Protein AF-A0A5E4IFD4-F1 (afdb_monomer_lite)

Secondary structure (DSSP, 8-state):
--S-SEEEEEEEE-SS-TT-E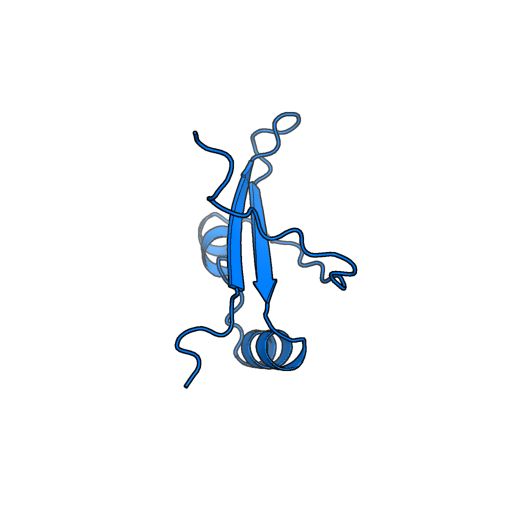EEEEEES-HHHHHHHHHTT--TTHHHHHHTT----------S------TT---

Radius of gyration: 14.87 Å; chains: 1; bounding box: 37×26×38 Å

pLDDT: mean 82.09, std 13.56, range [43.41, 96.75]

Foldseek 3Di:
DPPAQWPDWDWDADPVHRVDIDIDTHGPDPVSVVVCVVVVNDPCCVVCVVVVHHDDDDDDDDPDDDDPDPPPPD

Sequence (74 aa):
MKLFPIAEIFLIQSKAEPTLWQIVSVWYSWADLSEAQSKGSLPGEMMFVLVGAKPITSTFDVIAHAQKSLEDQG

Structure (mmCIF, N/CA/C/O backbone):
data_AF-A0A5E4IFD4-F1
#
_entry.id   AF-A0A5E4IFD4-F1
#
loop_
_atom_site.group_PDB
_atom_site.id
_atom_site.type_symbol
_atom_site.label_atom_id
_atom_site.label_alt_id
_atom_site.label_comp_id
_atom_site.label_asym_id
_atom_site.label_entity_id
_atom_site.label_seq_id
_atom_site.pdbx_PDB_ins_code
_atom_site.Cartn_x
_atom_site.Cartn_y
_atom_site.Cartn_z
_atom_site.occupancy
_atom_site.B_iso_or_equiv
_atom_site.auth_seq_id
_atom_site.auth_comp_id
_atom_site.auth_asym_id
_atom_site.auth_atom_id
_atom_site.pdbx_PDB_model_num
ATOM 1 N N . MET A 1 1 ? 6.086 8.643 -22.875 1.00 43.41 1 MET A N 1
ATOM 2 C CA . MET A 1 1 ? 6.261 9.279 -21.553 1.00 43.41 1 MET A CA 1
ATOM 3 C C . MET A 1 1 ? 5.127 8.783 -20.666 1.00 43.41 1 MET A C 1
ATOM 5 O O . MET A 1 1 ? 3.982 9.086 -20.974 1.00 43.41 1 MET A O 1
ATOM 9 N N . LYS A 1 2 ? 5.400 7.920 -19.675 1.00 53.78 2 LYS A N 1
ATOM 10 C CA . LYS A 1 2 ? 4.371 7.500 -18.706 1.00 53.78 2 LYS A CA 1
ATOM 11 C C . LYS A 1 2 ? 4.054 8.708 -17.826 1.00 53.78 2 LYS A C 1
ATOM 13 O O . LYS A 1 2 ? 4.967 9.277 -17.241 1.00 53.78 2 LYS A O 1
ATOM 18 N N . LEU A 1 3 ? 2.789 9.123 -17.800 1.00 58.41 3 LEU A N 1
ATOM 19 C CA . LEU A 1 3 ? 2.341 10.293 -17.037 1.00 58.41 3 LEU A CA 1
ATOM 20 C C . LEU A 1 3 ? 2.272 10.010 -15.530 1.00 58.41 3 LEU A C 1
ATOM 22 O O . LEU A 1 3 ? 2.424 10.937 -14.744 1.00 58.41 3 LEU A O 1
ATOM 26 N N . PHE A 1 4 ? 2.104 8.741 -15.133 1.00 66.50 4 PHE A N 1
ATOM 27 C CA . PHE A 1 4 ? 2.073 8.315 -13.736 1.00 66.50 4 PHE A CA 1
ATOM 28 C C . PHE A 1 4 ? 2.744 6.937 -13.563 1.00 66.50 4 PHE A C 1
ATOM 30 O O . PHE A 1 4 ? 2.521 6.052 -14.394 1.00 66.50 4 PHE A O 1
ATOM 37 N N . PRO A 1 5 ? 3.561 6.739 -12.508 1.00 86.06 5 PRO A N 1
ATOM 38 C CA . PRO A 1 5 ? 4.254 5.470 -12.230 1.00 86.06 5 PRO A CA 1
ATOM 39 C C . PRO A 1 5 ? 3.331 4.366 -11.671 1.00 86.06 5 PRO A C 1
ATOM 41 O O . PRO A 1 5 ? 3.718 3.199 -11.591 1.00 86.06 5 PRO A O 1
ATOM 44 N N . ILE A 1 6 ? 2.099 4.730 -11.312 1.00 89.12 6 ILE A N 1
ATOM 45 C CA . ILE A 1 6 ? 1.076 3.860 -10.727 1.00 89.12 6 ILE A CA 1
ATOM 46 C C . ILE A 1 6 ? 0.104 3.427 -11.827 1.00 89.12 6 ILE A C 1
ATOM 48 O O . ILE A 1 6 ? -0.358 4.256 -12.611 1.00 89.12 6 ILE A O 1
ATOM 52 N N . ALA A 1 7 ? -0.202 2.133 -11.876 1.00 90.56 7 ALA A N 1
ATOM 53 C CA . ALA A 1 7 ? -1.235 1.577 -12.739 1.00 90.56 7 ALA A CA 1
ATOM 54 C C . ALA A 1 7 ? -2.627 1.797 -12.129 1.00 90.56 7 ALA A C 1
ATOM 56 O O . ALA A 1 7 ? -3.512 2.326 -12.795 1.00 90.56 7 ALA A O 1
ATOM 57 N N . GLU A 1 8 ? -2.802 1.437 -10.854 1.00 90.56 8 GLU A N 1
ATOM 58 C CA . GLU A 1 8 ? -4.089 1.491 -10.152 1.00 90.56 8 GLU A CA 1
ATOM 59 C C . GLU A 1 8 ? -3.896 1.854 -8.673 1.00 90.56 8 GLU A C 1
ATOM 61 O O . GLU A 1 8 ? -2.859 1.556 -8.075 1.00 90.56 8 GLU A O 1
ATOM 66 N N . ILE A 1 9 ? -4.897 2.493 -8.067 1.00 90.44 9 ILE A N 1
ATOM 67 C CA . ILE A 1 9 ? -4.921 2.789 -6.632 1.00 90.44 9 ILE A CA 1
ATOM 68 C C . ILE A 1 9 ? -6.326 2.585 -6.070 1.00 90.44 9 ILE A C 1
ATOM 70 O O . ILE A 1 9 ? -7.316 3.025 -6.652 1.00 90.44 9 ILE A O 1
ATOM 74 N N . PHE A 1 10 ? -6.398 1.940 -4.913 1.00 91.06 10 PHE A N 1
ATOM 75 C CA . PHE A 1 10 ? -7.633 1.612 -4.220 1.00 91.06 10 PHE A CA 1
ATOM 76 C C . PHE A 1 10 ? -7.565 2.084 -2.774 1.00 91.06 10 PHE A C 1
ATOM 78 O O . PHE A 1 10 ? -6.540 1.930 -2.110 1.00 91.06 10 PHE A O 1
ATOM 85 N N . LEU A 1 11 ? -8.686 2.605 -2.279 1.00 91.75 11 LEU A N 1
ATOM 86 C CA . LEU A 1 11 ? -8.929 2.812 -0.858 1.00 91.75 11 LEU A CA 1
ATOM 87 C C . LEU A 1 11 ? -9.942 1.763 -0.403 1.00 91.75 11 LEU A C 1
ATOM 89 O O . LEU A 1 11 ? -11.069 1.728 -0.895 1.00 91.75 11 LEU A O 1
ATOM 93 N N . ILE A 1 12 ? -9.524 0.896 0.511 1.00 93.12 12 ILE A N 1
ATOM 94 C CA . ILE A 1 12 ? -10.303 -0.246 0.982 1.00 93.12 12 ILE A CA 1
ATOM 95 C C . ILE A 1 12 ? -10.563 -0.064 2.475 1.00 93.12 12 ILE A C 1
ATOM 97 O O . ILE A 1 12 ? -9.644 0.203 3.246 1.00 93.12 12 ILE A O 1
ATOM 101 N N . GLN A 1 13 ? -11.816 -0.235 2.885 1.00 94.12 13 GLN A N 1
ATOM 102 C CA . GLN A 1 13 ? -12.201 -0.338 4.289 1.00 94.12 13 GLN A CA 1
ATOM 103 C C . GLN A 1 13 ? -12.516 -1.799 4.603 1.00 94.12 13 GLN A C 1
ATOM 105 O O . GLN A 1 13 ? -13.240 -2.461 3.852 1.00 94.12 13 GLN A O 1
ATOM 110 N N . SER A 1 14 ? -11.996 -2.314 5.715 1.00 94.19 14 SER A N 1
ATOM 111 C CA . SER A 1 14 ? -12.345 -3.664 6.149 1.00 94.19 14 SER A CA 1
ATOM 112 C C . SER A 1 14 ? -13.808 -3.724 6.589 1.00 94.19 14 SER A C 1
ATOM 114 O O . SER A 1 14 ? -14.270 -2.936 7.411 1.00 94.19 14 SER A O 1
ATOM 116 N N . LYS A 1 15 ? -14.545 -4.712 6.071 1.00 95.31 15 LYS A N 1
ATOM 117 C CA . LYS A 1 15 ? -15.924 -4.981 6.502 1.00 95.31 15 LYS A CA 1
ATOM 118 C C . LYS A 1 15 ? -15.981 -5.560 7.919 1.00 95.31 15 LYS A C 1
ATOM 120 O O . LYS A 1 15 ? -16.940 -5.308 8.640 1.00 95.31 15 LYS A O 1
ATOM 125 N N . ALA A 1 16 ? -14.981 -6.358 8.295 1.00 96.75 16 ALA A N 1
ATOM 126 C CA . ALA A 1 16 ? -14.898 -6.972 9.619 1.00 96.75 16 ALA A CA 1
ATOM 127 C C . ALA A 1 16 ? -14.402 -5.979 10.683 1.00 96.75 16 ALA A C 1
ATOM 129 O O . ALA A 1 16 ? -14.775 -6.094 11.846 1.00 96.75 16 ALA A O 1
ATOM 130 N N . GLU A 1 17 ? -13.598 -4.994 10.275 1.00 95.19 17 GLU A N 1
ATOM 131 C CA . GLU A 1 17 ? -13.022 -3.978 11.153 1.00 95.19 17 GLU A CA 1
ATOM 132 C C . GLU A 1 17 ? -13.142 -2.585 10.506 1.00 95.19 17 GLU A C 1
ATOM 134 O O . GLU A 1 17 ? -12.227 -2.141 9.817 1.00 95.19 17 GLU A 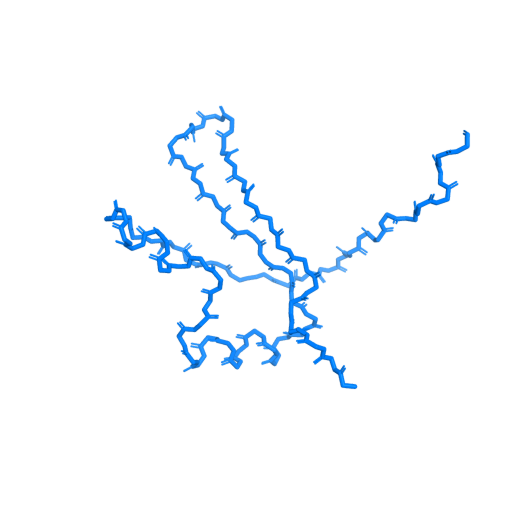O 1
ATOM 139 N N . PRO A 1 18 ? -14.259 -1.861 10.707 1.00 92.00 18 PRO A N 1
ATOM 140 C CA . PRO A 1 18 ? -14.522 -0.596 10.007 1.00 92.00 18 PRO A CA 1
ATOM 141 C C . PRO A 1 18 ? -13.520 0.535 10.293 1.00 92.00 18 PRO A C 1
ATOM 143 O O . PRO A 1 18 ? -13.467 1.523 9.560 1.00 92.00 18 PRO A O 1
ATOM 146 N N . THR A 1 19 ? -12.733 0.425 11.360 1.00 89.00 19 THR A N 1
ATOM 147 C CA . THR A 1 19 ? -11.649 1.363 11.683 1.00 89.00 19 THR A CA 1
ATOM 148 C C . THR A 1 19 ? -10.377 1.094 10.884 1.00 89.00 19 THR A C 1
ATOM 150 O O . THR A 1 19 ? -9.511 1.965 10.817 1.00 89.00 19 THR A O 1
ATOM 153 N N . LEU A 1 20 ? -10.257 -0.081 10.261 1.00 89.50 20 LEU A N 1
ATOM 154 C CA . LEU A 1 20 ? -9.120 -0.450 9.435 1.00 89.50 20 LEU A CA 1
ATOM 155 C C . LEU A 1 20 ? -9.334 0.018 7.994 1.00 89.50 20 LEU A C 1
ATOM 157 O O . LEU A 1 20 ? -10.210 -0.468 7.271 1.00 89.50 20 LEU A O 1
ATOM 161 N N . TRP A 1 21 ? -8.465 0.933 7.579 1.00 90.75 21 TRP A N 1
ATOM 162 C CA . TRP A 1 21 ? -8.389 1.475 6.230 1.00 90.75 21 TRP A CA 1
ATOM 163 C C . TRP A 1 21 ? -7.056 1.100 5.596 1.00 90.75 21 TRP A C 1
ATOM 165 O O . TRP A 1 21 ? -6.014 1.124 6.248 1.00 90.75 21 TRP A O 1
ATOM 175 N N . GLN A 1 22 ? -7.093 0.760 4.314 1.00 91.56 22 GLN A N 1
ATOM 176 C CA . GLN A 1 22 ? -5.938 0.313 3.551 1.00 91.56 22 GLN A CA 1
ATOM 177 C C . GLN A 1 22 ? -5.889 1.052 2.221 1.00 91.56 22 GLN A C 1
ATOM 179 O O . GLN A 1 22 ? -6.907 1.205 1.545 1.00 91.56 22 GLN A O 1
ATOM 184 N N . ILE A 1 23 ? -4.693 1.479 1.832 1.00 91.38 23 ILE A N 1
ATOM 185 C CA . ILE A 1 23 ? -4.425 1.958 0.479 1.00 91.38 23 ILE A CA 1
ATOM 186 C C . ILE A 1 23 ? -3.637 0.870 -0.231 1.00 91.38 23 ILE A C 1
ATOM 188 O O . ILE A 1 23 ? -2.566 0.476 0.227 1.00 91.38 23 ILE A O 1
ATOM 192 N N . VAL A 1 24 ? -4.172 0.388 -1.347 1.00 92.12 24 VAL A N 1
ATOM 193 C CA . VAL A 1 24 ? -3.505 -0.593 -2.205 1.00 92.12 24 VAL A CA 1
ATOM 194 C C . VAL A 1 24 ? -3.150 0.108 -3.503 1.00 92.12 24 VAL A C 1
ATOM 196 O O . VAL A 1 24 ? -4.027 0.646 -4.171 1.00 92.12 24 VAL A O 1
ATOM 199 N N . SER A 1 25 ? -1.866 0.130 -3.851 1.00 91.94 25 SER A N 1
ATOM 200 C CA . SER A 1 25 ? -1.383 0.712 -5.106 1.00 91.94 25 SER A CA 1
ATOM 201 C C . SER A 1 25 ? -0.675 -0.350 -5.939 1.00 91.94 25 SER A C 1
ATOM 203 O O . SER A 1 25 ? 0.159 -1.096 -5.429 1.00 91.94 25 SER A O 1
ATOM 205 N N . VAL A 1 26 ? -1.027 -0.420 -7.220 1.00 92.56 26 VAL A N 1
ATOM 206 C CA . VAL A 1 26 ? -0.413 -1.306 -8.210 1.00 92.56 26 VAL A CA 1
ATOM 207 C C . VAL A 1 26 ? 0.550 -0.471 -9.038 1.00 92.56 26 VAL A C 1
ATOM 209 O O . VAL A 1 26 ? 0.161 0.540 -9.623 1.00 92.56 26 VAL A O 1
ATOM 212 N N . TRP A 1 27 ? 1.809 -0.884 -9.090 1.00 92.50 27 TRP A N 1
ATOM 213 C CA . TRP A 1 27 ? 2.872 -0.170 -9.794 1.00 92.50 27 TRP A CA 1
ATOM 214 C C . TRP A 1 27 ? 3.247 -0.917 -11.062 1.00 92.50 27 TRP A C 1
ATOM 216 O O . TRP A 1 27 ? 3.206 -2.146 -11.100 1.00 92.50 27 TRP A O 1
ATOM 226 N N . TYR A 1 28 ? 3.635 -0.184 -12.105 1.00 91.19 28 TYR A N 1
ATOM 227 C CA . TYR A 1 28 ? 4.051 -0.821 -13.355 1.00 91.19 28 TYR A CA 1
ATOM 228 C C . TYR A 1 28 ? 5.358 -1.605 -13.222 1.00 91.19 28 TYR A C 1
ATOM 230 O O . TYR A 1 28 ? 5.610 -2.509 -14.018 1.00 91.19 28 TYR A O 1
ATOM 238 N N . SER A 1 29 ? 6.213 -1.221 -12.276 1.00 91.94 29 SER A N 1
ATOM 239 C CA . SER A 1 29 ? 7.478 -1.894 -12.024 1.00 91.94 29 SER A CA 1
ATOM 240 C C . SER A 1 29 ? 7.973 -1.662 -10.600 1.00 91.94 29 SER A C 1
ATOM 242 O O . SER A 1 29 ? 7.598 -0.701 -9.926 1.00 91.94 29 SER A O 1
ATOM 244 N N . TRP A 1 30 ? 8.895 -2.522 -10.174 1.00 91.62 30 TRP A N 1
ATOM 245 C CA . TRP A 1 30 ? 9.652 -2.333 -8.939 1.00 91.62 30 TRP A CA 1
ATOM 246 C C . TRP A 1 30 ? 10.490 -1.054 -8.935 1.00 91.62 30 TRP A C 1
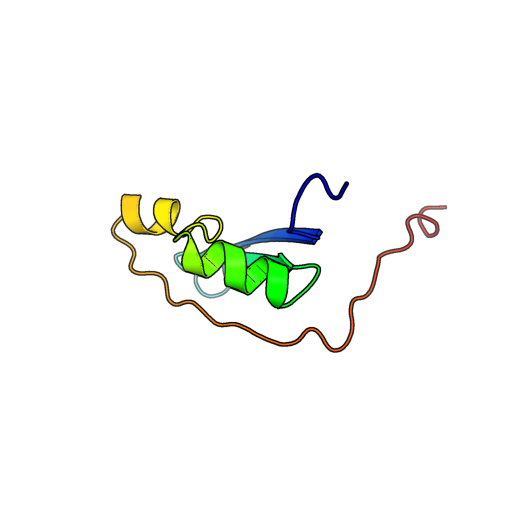ATOM 248 O O . TRP A 1 30 ? 10.640 -0.434 -7.887 1.00 91.62 30 TRP A O 1
ATOM 258 N N . ALA A 1 31 ? 11.026 -0.650 -10.090 1.00 92.19 31 ALA A N 1
ATOM 259 C CA . ALA A 1 31 ? 11.819 0.570 -10.200 1.00 92.19 31 ALA A CA 1
ATOM 260 C C . ALA A 1 31 ? 10.966 1.808 -9.886 1.00 92.19 31 ALA A C 1
ATOM 262 O O . ALA A 1 31 ? 11.385 2.656 -9.101 1.00 92.19 31 ALA A O 1
ATOM 263 N N . ASP A 1 32 ? 9.744 1.847 -10.423 1.00 91.31 32 ASP A N 1
ATOM 264 C CA . ASP A 1 32 ? 8.780 2.923 -10.184 1.00 91.31 32 ASP A CA 1
ATOM 265 C C . ASP A 1 32 ? 8.411 3.030 -8.688 1.00 91.31 32 ASP A C 1
ATOM 267 O O . ASP A 1 32 ? 8.405 4.124 -8.117 1.00 91.31 32 ASP A O 1
ATOM 271 N N . LEU A 1 33 ? 8.160 1.889 -8.028 1.00 91.25 33 LEU A N 1
ATOM 272 C CA . LEU A 1 33 ? 7.886 1.838 -6.587 1.00 91.25 33 LEU A CA 1
ATOM 273 C C . LEU A 1 33 ? 9.106 2.263 -5.753 1.00 91.25 33 LEU A C 1
ATOM 275 O O . LEU A 1 33 ? 8.977 3.068 -4.831 1.00 91.25 33 LEU A O 1
ATOM 279 N N . SER A 1 34 ? 10.292 1.739 -6.069 1.00 90.69 34 SER A N 1
ATOM 280 C CA . SER A 1 34 ? 11.524 2.042 -5.334 1.00 90.69 34 SER A CA 1
ATOM 281 C C . SER A 1 34 ? 11.887 3.524 -5.426 1.00 90.69 34 SER A C 1
ATOM 283 O O . SER A 1 34 ? 12.338 4.112 -4.441 1.00 90.69 34 SER A O 1
ATOM 285 N N . GLU A 1 35 ? 11.682 4.147 -6.588 1.00 89.94 35 GLU A N 1
ATOM 286 C CA . GLU A 1 35 ? 11.882 5.582 -6.764 1.00 89.94 35 GLU A CA 1
ATOM 287 C C . GLU A 1 35 ? 10.935 6.381 -5.857 1.00 89.94 35 GLU A C 1
ATOM 289 O O . GLU A 1 35 ? 11.383 7.277 -5.135 1.00 89.94 35 GLU A O 1
ATOM 294 N N . ALA A 1 36 ? 9.646 6.032 -5.832 1.00 85.81 36 ALA A N 1
ATOM 295 C CA . ALA A 1 36 ? 8.659 6.688 -4.977 1.00 85.81 36 ALA A CA 1
ATOM 296 C C . ALA A 1 36 ? 8.980 6.541 -3.479 1.00 85.81 36 ALA A C 1
ATOM 298 O O . ALA A 1 36 ? 8.890 7.518 -2.730 1.00 85.81 36 ALA A O 1
ATOM 299 N N . GLN A 1 37 ? 9.426 5.357 -3.049 1.00 86.88 37 GLN A N 1
ATOM 300 C CA . GLN A 1 37 ? 9.868 5.105 -1.674 1.00 86.88 37 GLN A CA 1
ATOM 301 C C . GLN A 1 37 ? 11.078 5.962 -1.293 1.00 86.88 37 GLN A C 1
ATOM 303 O O . GLN A 1 37 ? 11.075 6.585 -0.234 1.00 86.88 37 GLN A O 1
ATOM 308 N N . SER A 1 38 ? 12.082 6.062 -2.171 1.00 86.88 38 SER A N 1
ATOM 309 C CA . SER A 1 38 ? 13.277 6.886 -1.922 1.00 86.88 38 SER A CA 1
ATOM 310 C C . SER A 1 38 ? 12.959 8.375 -1.741 1.00 86.88 38 SER A C 1
ATOM 312 O O . SER A 1 38 ? 13.674 9.090 -1.042 1.00 86.88 38 SER A O 1
ATOM 314 N N . LYS A 1 39 ? 11.855 8.835 -2.340 1.00 83.69 39 LYS A N 1
ATOM 315 C CA . LYS A 1 39 ? 11.365 10.215 -2.260 1.00 83.69 39 LYS A CA 1
ATOM 316 C C . LYS A 1 39 ? 10.422 10.447 -1.073 1.00 83.69 39 LYS A C 1
ATOM 318 O O . LYS A 1 39 ? 9.939 11.563 -0.909 1.00 83.69 39 LYS A O 1
ATOM 323 N N . GLY A 1 40 ? 10.125 9.413 -0.276 1.00 76.69 40 GLY A N 1
ATOM 324 C CA . GLY A 1 40 ? 9.130 9.472 0.800 1.00 76.69 40 GLY A CA 1
ATOM 325 C C . GLY A 1 40 ? 7.712 9.742 0.287 1.00 76.69 40 GLY A C 1
ATOM 326 O O . GLY A 1 40 ? 6.902 10.347 0.981 1.00 76.69 40 GLY A O 1
ATOM 327 N N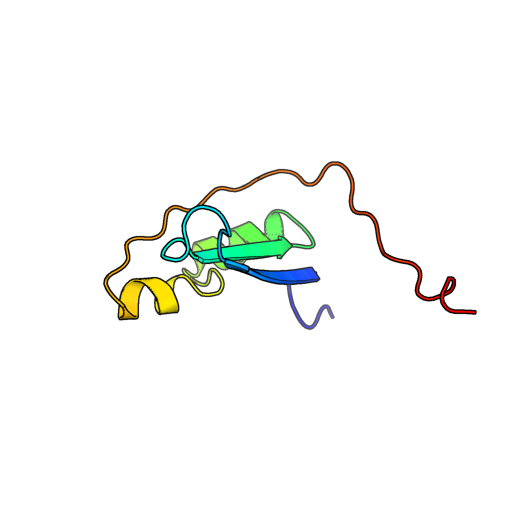 . SER A 1 41 ? 7.425 9.356 -0.959 1.00 70.19 41 SER A N 1
ATOM 328 C CA . SER A 1 41 ? 6.192 9.694 -1.671 1.00 70.19 41 SER A CA 1
ATOM 329 C C . SER A 1 41 ? 5.376 8.438 -1.968 1.00 70.19 41 SER A C 1
ATOM 331 O O . SER A 1 41 ? 4.996 8.168 -3.107 1.00 70.19 41 SER A O 1
ATOM 333 N N . LEU A 1 42 ? 5.117 7.635 -0.934 1.00 78.12 42 LEU A N 1
ATOM 334 C CA . LEU A 1 42 ? 4.113 6.587 -1.050 1.00 78.12 42 LEU A CA 1
ATOM 335 C C . LEU A 1 42 ? 2.713 7.217 -0.992 1.00 78.12 42 LEU A C 1
ATOM 337 O O . L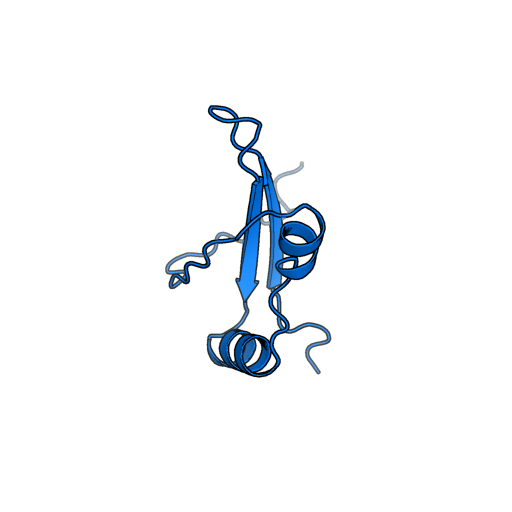EU A 1 42 ? 2.451 8.073 -0.139 1.00 78.12 42 LEU A O 1
ATOM 341 N N . PRO A 1 43 ? 1.793 6.821 -1.886 1.00 72.19 43 PRO A N 1
ATOM 342 C CA . PRO A 1 43 ? 0.438 7.346 -1.884 1.00 72.19 43 PRO A CA 1
ATOM 343 C C . PRO A 1 43 ? -0.246 7.175 -0.525 1.00 72.19 43 PRO A C 1
ATOM 345 O O . PRO A 1 43 ? -0.368 6.071 -0.002 1.00 72.19 43 PRO A O 1
ATOM 348 N N . GLY A 1 44 ? -0.724 8.291 0.027 1.00 73.38 44 GLY A N 1
ATOM 349 C CA . GLY A 1 44 ? -1.637 8.319 1.168 1.00 73.38 44 GLY A CA 1
ATOM 350 C C . GLY A 1 44 ? -1.050 7.993 2.544 1.00 73.38 44 GLY A C 1
ATOM 351 O O . GLY A 1 44 ? -1.780 8.117 3.524 1.00 73.38 44 GLY A O 1
ATOM 352 N N . GLU A 1 45 ? 0.248 7.699 2.664 1.00 78.75 45 GLU A N 1
ATOM 353 C CA . GLU A 1 45 ? 0.922 7.557 3.968 1.00 78.75 45 GLU A CA 1
ATOM 354 C C . GLU A 1 45 ? 0.724 8.812 4.836 1.00 78.75 45 GLU A C 1
ATOM 356 O O . GLU A 1 45 ? 0.333 8.726 6.001 1.00 78.75 45 GLU A O 1
ATOM 361 N N . MET A 1 46 ? 0.863 9.996 4.230 1.00 75.06 46 MET A N 1
ATOM 362 C CA . MET A 1 46 ? 0.657 11.271 4.917 1.00 75.06 46 MET A CA 1
ATOM 363 C C . MET A 1 46 ? -0.788 11.465 5.404 1.00 75.06 46 MET A C 1
ATOM 365 O O . MET A 1 46 ? -0.993 12.078 6.447 1.00 75.06 46 MET A O 1
ATOM 369 N N . MET A 1 47 ? -1.792 10.913 4.711 1.00 77.06 47 MET A N 1
ATOM 370 C CA . MET A 1 47 ? -3.185 11.016 5.167 1.00 77.06 47 MET A CA 1
ATOM 371 C C . MET A 1 47 ? -3.412 10.244 6.469 1.00 77.06 47 MET A C 1
ATOM 373 O O . MET A 1 47 ? -4.125 10.728 7.343 1.00 77.06 47 MET A O 1
ATOM 377 N N . PHE A 1 48 ? -2.767 9.086 6.628 1.00 81.69 48 PHE A N 1
ATOM 378 C CA . PHE A 1 48 ? -2.826 8.312 7.868 1.00 81.69 48 PHE A CA 1
ATOM 379 C C . PHE A 1 48 ? -2.076 9.001 9.011 1.00 81.69 48 PHE A C 1
ATOM 381 O O . PHE A 1 48 ? -2.600 9.104 10.119 1.00 81.69 48 PHE A O 1
ATOM 388 N N . VAL A 1 49 ? -0.889 9.546 8.733 1.00 81.81 49 VAL A N 1
ATOM 389 C CA . VAL A 1 49 ? -0.101 10.273 9.741 1.00 81.81 49 VAL A CA 1
ATOM 390 C C . VAL A 1 49 ? -0.852 11.503 10.263 1.00 81.81 49 VAL A C 1
ATOM 392 O O . VAL A 1 49 ? -0.853 11.749 11.468 1.00 81.81 49 VAL A O 1
ATOM 395 N N . LEU A 1 50 ? -1.547 12.245 9.392 1.00 84.06 50 LEU A N 1
ATOM 396 C CA . LEU A 1 50 ? -2.326 13.431 9.780 1.00 84.06 50 LEU A CA 1
ATOM 397 C C . LEU A 1 50 ? -3.472 13.125 10.756 1.00 84.06 50 LEU A C 1
ATOM 399 O O . LEU A 1 50 ? -3.862 14.004 11.521 1.00 84.06 50 LEU A O 1
ATOM 403 N N . VAL A 1 51 ? -3.989 11.894 10.763 1.00 84.19 51 VAL A N 1
ATOM 404 C CA . VAL A 1 51 ? -5.024 11.446 11.713 1.00 84.19 51 VAL A CA 1
ATOM 405 C C . VAL A 1 51 ? -4.442 10.682 12.910 1.00 84.19 51 VAL A C 1
ATOM 407 O O . VAL A 1 51 ? -5.178 10.045 13.659 1.00 84.19 51 VAL A O 1
ATOM 410 N N . GLY A 1 52 ? -3.120 10.738 13.103 1.00 82.38 52 GLY A N 1
ATOM 411 C CA . GLY A 1 52 ? -2.417 10.083 14.208 1.00 82.38 52 GLY A CA 1
ATOM 412 C C . GLY A 1 52 ? -2.247 8.571 14.044 1.00 82.38 52 GLY A C 1
ATOM 413 O O . GLY A 1 52 ? -1.814 7.903 14.984 1.00 82.38 52 GLY A O 1
ATOM 414 N N . ALA A 1 53 ? -2.566 8.016 12.873 1.00 84.25 53 ALA A N 1
ATOM 415 C CA . ALA A 1 53 ? -2.335 6.609 12.584 1.00 84.25 53 ALA A CA 1
ATOM 416 C C . ALA A 1 53 ? -0.869 6.373 12.190 1.00 84.25 53 ALA A C 1
ATOM 418 O O . ALA A 1 53 ? -0.245 7.187 11.507 1.00 84.25 53 ALA A O 1
ATOM 419 N N . LYS A 1 54 ? -0.321 5.225 12.600 1.00 82.88 54 LYS A N 1
ATOM 420 C CA . LYS A 1 54 ? 1.000 4.753 12.175 1.00 82.88 54 LYS A CA 1
ATOM 421 C C . LYS A 1 54 ? 0.811 3.622 11.159 1.00 82.88 54 LYS A C 1
ATOM 423 O O . LYS A 1 54 ? 0.590 2.486 11.580 1.00 82.88 54 LYS A O 1
ATOM 428 N N . PRO A 1 55 ? 0.835 3.913 9.848 1.00 82.50 55 PRO A N 1
ATOM 429 C CA . PRO A 1 55 ? 0.590 2.897 8.838 1.00 82.50 55 PRO A CA 1
ATOM 430 C C . PRO A 1 55 ? 1.718 1.861 8.819 1.00 82.50 55 PRO A C 1
ATOM 432 O O . PRO A 1 55 ? 2.882 2.165 9.086 1.00 82.50 55 PRO A O 1
ATOM 435 N N . ILE A 1 56 ? 1.354 0.623 8.501 1.00 87.00 56 ILE A N 1
ATOM 436 C CA . ILE A 1 56 ? 2.295 -0.457 8.214 1.00 87.00 56 ILE A CA 1
ATOM 437 C C . ILE A 1 56 ? 2.266 -0.671 6.706 1.00 87.00 56 ILE A C 1
ATOM 439 O O . ILE A 1 56 ? 1.196 -0.855 6.127 1.00 87.00 56 ILE A O 1
ATOM 443 N N . THR A 1 57 ? 3.441 -0.664 6.084 1.00 87.69 57 THR A N 1
ATOM 444 C CA . THR A 1 57 ? 3.585 -0.884 4.644 1.00 87.69 57 THR A CA 1
ATOM 445 C C . THR A 1 57 ? 4.006 -2.322 4.380 1.00 87.69 57 THR A C 1
ATOM 447 O O . THR A 1 57 ? 4.845 -2.885 5.083 1.00 87.69 57 THR A O 1
ATOM 450 N N . SER A 1 58 ? 3.422 -2.933 3.356 1.00 91.00 58 SER A N 1
ATOM 451 C CA . SER A 1 58 ? 3.812 -4.251 2.858 1.00 91.00 58 SER A CA 1
ATOM 452 C C . SER A 1 58 ? 3.856 -4.217 1.336 1.00 91.00 58 SER A C 1
ATOM 454 O O . SER A 1 58 ? 3.009 -3.580 0.711 1.00 91.00 58 SER A O 1
ATOM 456 N N . THR A 1 59 ? 4.842 -4.898 0.755 1.00 92.50 59 THR A N 1
ATOM 457 C CA . THR A 1 59 ? 5.063 -4.940 -0.694 1.00 92.50 59 THR A CA 1
ATOM 458 C C . THR A 1 59 ? 5.023 -6.381 -1.177 1.00 92.50 59 THR A C 1
ATOM 460 O O . THR A 1 59 ? 5.568 -7.267 -0.520 1.00 92.50 59 THR A O 1
ATOM 463 N N . PHE A 1 60 ? 4.389 -6.603 -2.327 1.00 93.12 60 PHE A N 1
ATOM 464 C CA . PHE A 1 60 ? 4.172 -7.927 -2.900 1.00 93.12 60 PHE A CA 1
ATOM 465 C C . PHE A 1 60 ? 4.417 -7.909 -4.409 1.00 93.12 60 PHE A C 1
ATOM 467 O O . PHE A 1 60 ? 4.124 -6.912 -5.070 1.00 93.12 60 PHE A O 1
ATOM 474 N N . ASP A 1 61 ? 4.892 -9.031 -4.947 1.00 92.75 61 ASP A N 1
ATOM 475 C CA . ASP A 1 61 ? 4.938 -9.261 -6.389 1.00 92.75 61 ASP A CA 1
ATOM 476 C C . ASP A 1 61 ? 3.547 -9.620 -6.923 1.00 92.75 61 ASP A C 1
ATOM 478 O O . ASP A 1 61 ? 2.859 -10.496 -6.392 1.00 92.75 61 ASP A O 1
ATOM 482 N N . VAL A 1 62 ? 3.139 -8.968 -8.012 1.00 90.12 62 VAL A N 1
ATOM 483 C CA . VAL A 1 62 ? 1.884 -9.279 -8.705 1.00 90.12 62 VAL A CA 1
ATOM 484 C C . VAL A 1 62 ? 2.154 -10.368 -9.742 1.00 90.12 62 VAL A C 1
ATOM 486 O O . VAL A 1 62 ? 2.691 -10.099 -10.812 1.00 90.12 62 VAL A O 1
ATOM 489 N N . ILE A 1 63 ? 1.784 -11.611 -9.422 1.00 87.94 63 ILE A N 1
ATOM 490 C CA . ILE A 1 63 ? 2.026 -12.779 -10.294 1.00 87.94 63 ILE A CA 1
ATOM 491 C C . ILE A 1 63 ? 0.988 -12.875 -11.427 1.00 87.94 63 ILE A C 1
ATOM 493 O O . ILE A 1 63 ? 1.291 -13.36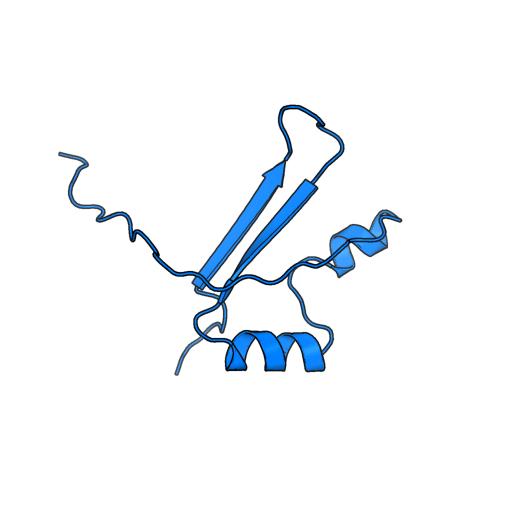7 -12.512 1.00 87.94 63 ILE A O 1
ATOM 497 N N . ALA A 1 64 ? -0.230 -12.380 -11.202 1.00 85.94 64 ALA A N 1
ATOM 498 C CA . ALA A 1 64 ? -1.278 -12.297 -12.213 1.00 85.94 64 ALA A CA 1
ATOM 499 C C . ALA A 1 64 ? -2.086 -11.011 -12.021 1.00 85.94 64 ALA A C 1
ATOM 501 O O . ALA A 1 64 ? -2.538 -10.718 -10.915 1.00 85.94 64 ALA A O 1
ATOM 502 N N . HIS A 1 65 ? -2.280 -10.260 -13.105 1.00 80.12 65 HIS A N 1
ATOM 503 C CA . HIS A 1 65 ? -3.073 -9.036 -13.120 1.00 80.12 65 HIS A CA 1
ATOM 504 C C . HIS A 1 65 ? -4.190 -9.184 -14.154 1.00 80.12 65 HIS A C 1
ATOM 506 O O . HIS A 1 65 ? -3.948 -9.107 -15.359 1.00 80.12 65 HIS A O 1
ATOM 512 N N . ALA A 1 66 ? -5.409 -9.462 -13.693 1.00 76.19 66 ALA A N 1
ATOM 513 C CA . ALA A 1 66 ? -6.559 -9.580 -14.578 1.00 76.19 66 ALA A CA 1
ATOM 514 C C . ALA A 1 66 ? -7.016 -8.178 -14.997 1.00 76.19 66 ALA A C 1
ATOM 516 O O . ALA A 1 66 ? -7.666 -7.476 -14.226 1.00 76.19 66 ALA A O 1
ATOM 517 N N . GLN A 1 67 ? -6.696 -7.769 -16.226 1.00 66.25 67 GLN A N 1
ATOM 518 C CA . GLN A 1 67 ? -7.338 -6.597 -16.812 1.00 66.25 67 GLN A CA 1
ATOM 519 C C . GLN A 1 67 ? -8.773 -6.969 -17.170 1.00 66.25 67 GLN A C 1
ATOM 521 O O . GLN A 1 67 ? -9.014 -7.866 -17.977 1.00 66.25 67 GLN A O 1
ATOM 526 N N . LYS A 1 68 ? -9.737 -6.280 -16.564 1.00 58.41 68 LYS A N 1
ATOM 527 C CA . LYS A 1 68 ? -11.134 -6.398 -16.968 1.00 58.41 68 LYS A CA 1
ATOM 528 C C . LYS A 1 68 ? -11.254 -5.878 -18.405 1.00 58.41 68 LYS A C 1
ATOM 530 O O . LYS A 1 68 ? -11.111 -4.676 -18.624 1.00 58.41 68 LYS A O 1
ATOM 535 N N . SER A 1 69 ? -11.487 -6.766 -19.376 1.00 54.19 69 SER A N 1
ATOM 536 C CA . SER A 1 69 ? -11.938 -6.345 -20.705 1.00 54.19 69 SER A CA 1
ATOM 537 C C . SER A 1 69 ? -13.312 -5.697 -20.538 1.00 54.19 69 SER A C 1
ATOM 539 O O . SER A 1 69 ? -14.196 -6.261 -19.893 1.00 54.19 69 SER A O 1
ATOM 541 N N . LEU A 1 70 ? -13.485 -4.487 -21.067 1.00 58.97 70 LEU A N 1
ATOM 542 C CA . LEU A 1 70 ? -14.764 -3.769 -21.041 1.00 58.97 70 LEU A CA 1
ATOM 543 C C . LEU A 1 70 ? -15.769 -4.322 -22.072 1.00 58.97 70 LEU A C 1
ATOM 545 O O . LEU A 1 70 ? -16.837 -3.744 -22.239 1.00 58.97 70 LEU A O 1
ATOM 549 N N . GLU A 1 71 ? -15.446 -5.422 -22.755 1.00 57.97 71 GLU A N 1
ATOM 550 C CA . GLU A 1 71 ? -16.258 -5.987 -23.840 1.00 57.97 71 GLU A CA 1
ATOM 551 C C . GLU A 1 71 ? -17.442 -6.851 -23.359 1.00 57.97 71 GLU A C 1
ATOM 553 O O . GLU A 1 71 ? -18.371 -7.073 -24.127 1.00 57.97 71 GLU A O 1
ATOM 558 N N . ASP A 1 72 ? -17.491 -7.250 -22.084 1.00 53.78 72 ASP A N 1
ATOM 559 C CA . ASP A 1 72 ? -18.553 -8.122 -21.542 1.00 53.78 72 ASP A CA 1
ATOM 560 C C . ASP A 1 72 ? -19.743 -7.354 -20.917 1.00 53.78 72 ASP A C 1
ATOM 562 O O . ASP A 1 72 ? -20.370 -7.819 -19.964 1.00 53.78 72 ASP A O 1
ATOM 566 N N . GLN A 1 73 ? -20.063 -6.153 -21.413 1.00 44.38 73 GLN A N 1
ATOM 567 C CA . GLN A 1 73 ? -21.275 -5.407 -21.017 1.00 44.38 73 GLN A CA 1
ATOM 568 C C . GLN A 1 73 ? -22.277 -5.230 -22.170 1.00 44.38 73 GLN A C 1
ATOM 570 O O . GLN A 1 73 ? -22.834 -4.146 -22.346 1.00 44.38 73 GLN A O 1
ATOM 575 N N . GLY A 1 74 ? -22.479 -6.293 -22.957 1.00 43.94 74 GLY A N 1
ATOM 576 C CA . GLY A 1 74 ? -23.560 -6.414 -23.945 1.00 43.94 74 GLY A CA 1
ATOM 577 C C . GLY A 1 74 ? -24.796 -7.096 -23.376 1.00 43.94 74 GLY A C 1
ATOM 578 O O . GLY A 1 74 ? -24.624 -8.142 -22.713 1.00 43.94 74 GLY A O 1
#